Pr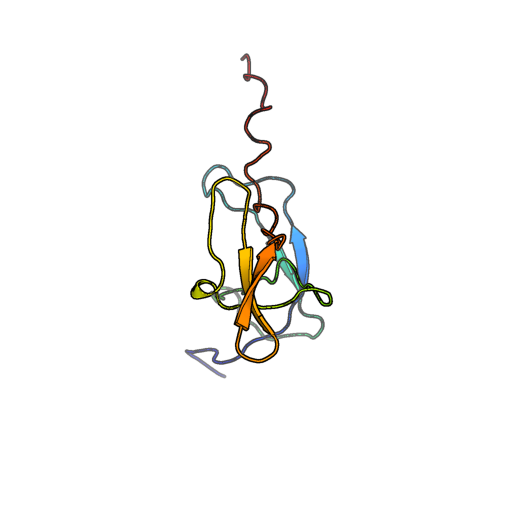otein AF-A0A936BED3-F1 (afdb_monomer_lite)

pLDDT: mean 78.52, std 15.95, range [42.16, 93.38]

Structure (mmCIF, N/CA/C/O backbone):
data_AF-A0A936BED3-F1
#
_entry.id   AF-A0A936BED3-F1
#
loop_
_atom_site.group_PDB
_atom_site.id
_atom_site.type_symbol
_atom_site.label_atom_id
_atom_site.label_alt_id
_atom_site.label_comp_id
_atom_site.label_asym_id
_atom_site.label_entity_id
_atom_site.label_seq_id
_atom_site.pdbx_PDB_ins_code
_atom_site.Cartn_x
_atom_site.Cartn_y
_atom_site.Cartn_z
_atom_site.occupancy
_atom_site.B_iso_or_equiv
_atom_site.auth_seq_id
_atom_site.auth_comp_id
_atom_site.auth_asym_id
_atom_site.auth_atom_id
_atom_site.pdbx_PDB_model_num
ATOM 1 N N . MET A 1 1 ? -16.160 -21.489 16.810 1.00 48.00 1 MET A N 1
ATOM 2 C CA . MET A 1 1 ? -14.971 -21.141 17.617 1.00 48.00 1 MET A CA 1
ATOM 3 C C . MET A 1 1 ? -13.759 -21.297 16.717 1.00 48.00 1 MET A C 1
ATOM 5 O O . MET A 1 1 ? -13.602 -22.383 16.181 1.00 48.00 1 MET A O 1
ATOM 9 N N . LEU A 1 2 ? -12.974 -20.243 16.471 1.00 50.16 2 LEU A N 1
ATOM 10 C CA . LEU A 1 2 ? -11.771 -20.336 15.629 1.00 50.16 2 LEU A CA 1
ATOM 11 C C . LEU A 1 2 ? -10.599 -19.585 16.289 1.00 50.16 2 LEU A C 1
ATOM 13 O O . LEU A 1 2 ? -10.719 -18.376 16.487 1.00 50.16 2 LEU A O 1
ATOM 17 N N . PRO A 1 3 ? -9.502 -20.282 16.650 1.00 47.66 3 PRO A N 1
ATOM 18 C CA . PRO A 1 3 ? -8.259 -19.682 17.125 1.00 47.66 3 PRO A CA 1
ATOM 19 C C . PRO A 1 3 ? -7.132 -19.689 16.062 1.00 47.66 3 PRO A C 1
ATOM 21 O O . PRO A 1 3 ? -7.138 -20.496 15.139 1.00 47.66 3 PRO A O 1
ATOM 24 N N . THR A 1 4 ? -6.169 -18.778 16.259 1.00 50.25 4 THR A N 1
ATOM 25 C CA . THR A 1 4 ? -4.787 -18.676 15.727 1.00 50.25 4 THR A CA 1
ATOM 26 C C . THR A 1 4 ? -4.562 -18.756 14.205 1.00 50.25 4 THR A C 1
ATOM 28 O O . THR A 1 4 ? -4.428 -19.831 13.632 1.00 50.25 4 THR A O 1
ATOM 31 N N . GLY A 1 5 ? -4.381 -17.583 13.577 1.00 49.62 5 GLY A N 1
ATOM 32 C CA . GLY A 1 5 ? -3.917 -17.424 12.190 1.00 49.62 5 GLY A CA 1
ATOM 33 C C . GLY A 1 5 ? -5.037 -17.042 11.223 1.00 49.62 5 GLY A C 1
ATOM 34 O O . GLY A 1 5 ? -5.532 -17.876 10.473 1.00 49.62 5 GLY A O 1
ATOM 35 N N . MET A 1 6 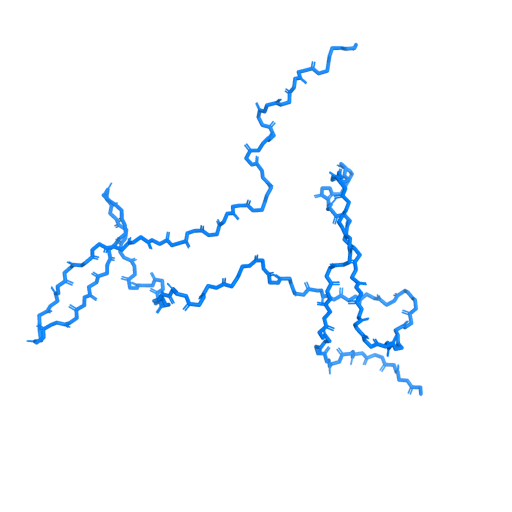? -5.457 -15.775 11.236 1.00 61.78 6 MET A N 1
ATOM 36 C CA . MET A 1 6 ? -6.484 -15.267 10.321 1.00 61.78 6 MET A CA 1
ATOM 37 C C . MET A 1 6 ? -5.896 -15.121 8.907 1.00 61.78 6 MET A C 1
ATOM 39 O O . MET A 1 6 ? -5.388 -14.071 8.530 1.00 61.78 6 MET A O 1
ATOM 43 N N . GLY A 1 7 ? -5.907 -16.209 8.139 1.00 58.84 7 GLY A N 1
ATOM 44 C CA . GLY A 1 7 ? -5.515 -16.227 6.731 1.00 58.84 7 GLY A CA 1
ATOM 45 C C . GLY A 1 7 ? -6.651 -15.722 5.846 1.00 58.84 7 GLY A C 1
ATOM 46 O O . GLY A 1 7 ? -7.393 -16.519 5.283 1.00 58.84 7 GLY A O 1
ATOM 47 N N . GLY A 1 8 ? -6.821 -14.405 5.745 1.00 73.75 8 GLY A N 1
ATOM 48 C CA . GLY A 1 8 ? -7.790 -13.805 4.829 1.00 73.75 8 GLY A CA 1
ATOM 49 C C . GLY A 1 8 ? -7.648 -12.290 4.748 1.00 73.75 8 GLY A C 1
ATOM 50 O O . GLY A 1 8 ? -7.512 -11.622 5.770 1.00 73.75 8 GLY A O 1
ATOM 51 N N . THR A 1 9 ? -7.686 -11.742 3.533 1.00 81.75 9 THR A N 1
ATOM 52 C CA . THR A 1 9 ? -7.753 -10.291 3.318 1.00 81.75 9 THR A CA 1
ATOM 53 C C . THR A 1 9 ? -9.210 -9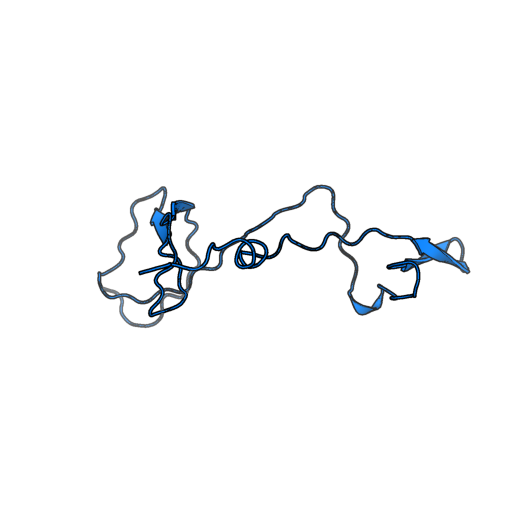.855 3.359 1.00 81.75 9 THR A C 1
ATOM 55 O O . THR A 1 9 ? -10.036 -10.382 2.616 1.00 81.75 9 THR A O 1
ATOM 58 N N . LEU A 1 10 ? -9.521 -8.879 4.208 1.00 87.12 10 LEU A N 1
ATOM 59 C CA . LEU A 1 10 ? -10.844 -8.267 4.289 1.00 87.12 10 LEU A CA 1
ATOM 60 C C . LEU A 1 10 ? -10.794 -6.874 3.660 1.00 87.12 10 LEU A C 1
ATOM 62 O O . LEU A 1 10 ? -9.945 -6.060 4.024 1.00 87.12 10 LEU A O 1
ATOM 66 N N . ALA A 1 11 ? -11.704 -6.603 2.725 1.00 89.38 11 ALA A N 1
ATOM 67 C CA . ALA A 1 11 ? -11.869 -5.267 2.168 1.00 89.38 11 ALA A CA 1
ATOM 68 C C . ALA A 1 11 ? -12.496 -4.342 3.218 1.00 89.38 11 ALA A C 1
ATOM 70 O O . ALA A 1 11 ? -13.457 -4.718 3.891 1.00 89.38 11 ALA A O 1
ATOM 71 N N . ALA A 1 12 ? -11.944 -3.140 3.357 1.00 90.62 12 ALA A N 1
ATOM 72 C CA . ALA A 1 12 ? -12.393 -2.163 4.334 1.00 90.62 12 ALA A CA 1
ATOM 73 C C . ALA A 1 12 ? -12.115 -0.736 3.853 1.00 90.62 12 ALA A C 1
ATOM 75 O O . ALA A 1 12 ? -11.322 -0.514 2.936 1.00 90.62 12 ALA A O 1
ATOM 76 N N . ARG A 1 13 ? -12.745 0.237 4.510 1.00 93.19 13 ARG A N 1
ATOM 77 C CA . ARG A 1 13 ? -12.606 1.668 4.225 1.00 93.19 13 ARG A CA 1
ATOM 78 C C . ARG A 1 13 ? -12.075 2.408 5.446 1.00 93.19 13 ARG A C 1
ATOM 80 O O . ARG A 1 13 ? -12.473 2.126 6.572 1.00 93.19 13 ARG A O 1
ATOM 87 N N . ILE A 1 14 ? -11.260 3.436 5.217 1.00 92.69 14 ILE A N 1
ATOM 88 C CA . ILE A 1 14 ? -10.944 4.432 6.247 1.00 92.69 14 ILE A CA 1
ATOM 89 C C . ILE A 1 14 ? -12.200 5.270 6.504 1.00 92.69 14 ILE A C 1
ATOM 91 O O . ILE A 1 14 ? -12.651 6.011 5.634 1.00 92.69 14 ILE A O 1
ATOM 95 N N . ALA A 1 15 ? -12.780 5.124 7.690 1.00 93.12 15 ALA A N 1
ATOM 96 C CA . ALA A 1 15 ? -13.960 5.871 8.113 1.00 93.12 15 ALA A CA 1
ATOM 97 C C . ALA A 1 15 ? -13.591 7.239 8.694 1.00 93.12 15 ALA A C 1
ATOM 99 O O . ALA A 1 15 ? -14.376 8.179 8.611 1.00 93.12 15 ALA A O 1
ATOM 100 N N . TRP A 1 16 ? -12.409 7.346 9.305 1.00 93.00 16 TRP A N 1
ATOM 101 C CA . TRP A 1 16 ? -11.943 8.581 9.919 1.00 93.00 16 TRP A CA 1
ATOM 102 C C . TRP A 1 16 ? -10.424 8.584 10.088 1.00 93.00 16 TRP A C 1
ATOM 104 O O . TRP A 1 16 ? -9.820 7.541 10.354 1.00 93.00 16 TRP A O 1
ATOM 114 N N . LEU A 1 17 ? -9.833 9.770 9.979 1.00 92.69 17 LEU A N 1
ATOM 115 C CA . LEU A 1 17 ? -8.436 10.047 10.292 1.00 92.69 17 LEU A CA 1
ATOM 116 C C . LEU A 1 17 ? -8.385 11.111 11.381 1.00 92.69 17 LEU A C 1
ATOM 118 O O . LEU A 1 17 ? -9.145 12.081 11.332 1.00 92.69 17 LEU A O 1
ATOM 122 N N . ALA A 1 18 ? -7.480 10.935 12.338 1.00 89.50 18 ALA A N 1
ATOM 123 C CA . ALA A 1 18 ? -7.183 11.979 13.298 1.00 89.50 18 ALA A CA 1
ATOM 124 C C . ALA A 1 18 ? -6.666 13.235 12.588 1.00 89.50 18 ALA A C 1
ATOM 126 O O . ALA A 1 18 ? -5.986 13.127 11.567 1.00 89.50 18 ALA A O 1
ATOM 127 N N . PRO A 1 19 ? -6.995 14.429 13.105 1.00 87.81 19 PRO A N 1
ATOM 128 C CA . PRO A 1 19 ? -6.477 15.675 12.554 1.00 87.81 19 PRO A CA 1
ATOM 129 C C . PRO A 1 19 ? -4.998 15.894 12.901 1.00 87.81 19 PRO A C 1
ATOM 131 O O . PRO A 1 19 ? -4.330 16.665 12.219 1.00 87.81 19 PRO A O 1
ATOM 134 N N . GLU A 1 20 ? -4.492 15.224 13.940 1.00 88.44 20 GLU A N 1
ATOM 135 C CA . GLU A 1 20 ? -3.157 15.437 14.493 1.00 88.44 20 GLU A CA 1
ATOM 136 C C . GLU A 1 20 ? -2.413 14.112 14.697 1.00 88.44 20 GLU A C 1
ATOM 138 O O . GLU A 1 20 ? -3.018 13.070 14.973 1.00 88.44 20 GLU A O 1
ATOM 143 N N . VAL A 1 21 ? -1.091 14.173 14.537 1.00 92.00 21 VAL A N 1
ATOM 144 C CA . VAL A 1 21 ? -0.160 13.069 14.785 1.00 92.00 21 VAL A CA 1
ATOM 145 C C . VAL A 1 21 ? 0.136 12.999 16.278 1.00 92.00 21 VAL A C 1
ATOM 147 O O . VAL A 1 21 ? 0.429 14.014 16.898 1.00 92.00 21 VAL A O 1
ATOM 150 N N . ASP A 1 22 ? 0.112 11.801 16.852 1.00 86.50 22 ASP A N 1
ATOM 151 C CA . ASP A 1 22 ? 0.525 11.610 18.239 1.00 86.50 22 ASP A CA 1
ATOM 152 C C . ASP A 1 22 ? 2.053 11.798 18.348 1.00 86.50 22 ASP A C 1
ATOM 154 O O . ASP A 1 22 ? 2.802 11.005 17.766 1.00 86.50 22 ASP A O 1
ATOM 158 N N . PRO A 1 23 ? 2.552 12.802 19.095 1.00 87.75 23 PRO A N 1
ATOM 159 C CA . PRO A 1 23 ? 3.982 13.102 19.159 1.00 87.75 23 PRO A CA 1
ATOM 160 C C . PRO A 1 23 ? 4.795 12.020 19.882 1.00 87.75 23 PRO A C 1
ATOM 162 O O . PRO A 1 23 ? 6.002 11.923 19.676 1.00 87.75 23 PRO A O 1
ATOM 165 N N . SER A 1 24 ? 4.161 11.190 20.715 1.00 89.25 24 SER A N 1
ATOM 166 C CA . SER A 1 24 ? 4.837 10.115 21.448 1.00 89.25 24 SER A CA 1
ATOM 167 C C . SER A 1 24 ? 5.117 8.886 20.579 1.00 89.25 24 SER A C 1
ATOM 169 O O . SER A 1 24 ? 6.071 8.154 20.837 1.00 89.25 24 SER A O 1
ATOM 171 N N . THR A 1 25 ? 4.314 8.670 19.531 1.00 88.56 25 THR A N 1
ATOM 172 C CA . THR A 1 25 ? 4.460 7.528 18.610 1.00 88.56 25 THR A CA 1
ATOM 173 C C . THR A 1 25 ? 4.873 7.932 17.195 1.00 88.56 25 THR A C 1
ATOM 175 O O . THR A 1 25 ? 5.310 7.080 16.422 1.00 88.56 25 THR A O 1
ATOM 178 N N . GLY A 1 26 ? 4.706 9.207 16.830 1.00 86.88 26 GLY A N 1
ATOM 179 C CA . GLY A 1 26 ? 4.792 9.686 15.450 1.00 86.88 26 GLY A CA 1
ATOM 180 C C . GLY A 1 26 ? 3.683 9.137 14.541 1.00 86.88 26 GLY A C 1
ATOM 181 O O . GLY A 1 26 ? 3.766 9.271 13.321 1.00 86.88 26 GLY A O 1
ATOM 182 N N . GLY A 1 27 ? 2.666 8.479 15.109 1.00 88.25 27 GLY A N 1
ATOM 183 C CA . GLY A 1 27 ? 1.592 7.814 14.380 1.00 88.25 27 GLY A CA 1
ATOM 184 C C . GLY A 1 27 ? 0.351 8.687 14.200 1.00 88.25 27 GLY A C 1
ATOM 185 O O . GLY A 1 27 ? 0.008 9.500 15.055 1.00 88.25 27 GLY A O 1
ATOM 186 N N . LEU A 1 28 ? -0.367 8.472 13.094 1.00 90.75 28 LEU A N 1
ATOM 187 C CA . LEU A 1 28 ? -1.694 9.046 12.862 1.00 90.75 28 LEU A CA 1
ATOM 188 C C . LEU A 1 28 ? -2.768 8.000 13.164 1.00 90.75 28 LEU A C 1
ATOM 190 O O . LEU A 1 28 ? -2.772 6.918 12.571 1.00 90.75 28 LEU A O 1
ATOM 194 N N . LEU A 1 29 ? -3.708 8.321 14.054 1.00 91.50 29 LEU A N 1
ATOM 195 C CA . LEU A 1 29 ? -4.803 7.408 14.367 1.00 91.50 29 LEU A CA 1
ATOM 196 C C . LEU A 1 29 ? -5.805 7.357 13.203 1.00 91.50 29 LEU A C 1
ATOM 198 O O . LEU A 1 29 ? -6.399 8.368 12.832 1.00 91.50 29 LEU A O 1
ATOM 202 N N . ALA A 1 30 ? -6.038 6.161 12.667 1.00 91.75 30 ALA A N 1
ATOM 203 C CA . ALA A 1 30 ? -7.038 5.903 11.638 1.00 91.75 30 ALA A CA 1
ATOM 204 C C . ALA A 1 30 ? -8.087 4.913 12.152 1.00 91.75 30 ALA A C 1
ATOM 206 O O . ALA A 1 30 ? -7.754 3.899 12.766 1.00 91.75 30 ALA A O 1
ATOM 207 N N . ARG A 1 31 ? -9.365 5.183 11.875 1.00 92.81 31 ARG A N 1
ATOM 208 C CA . ARG A 1 31 ? -10.461 4.236 12.112 1.00 92.81 31 ARG A CA 1
ATOM 209 C C . ARG A 1 31 ? -10.877 3.608 10.793 1.00 92.81 31 ARG A C 1
ATOM 211 O O . ARG A 1 31 ? -11.153 4.316 9.825 1.00 92.81 31 ARG A O 1
ATOM 218 N N . ILE A 1 32 ? -10.955 2.284 10.781 1.00 91.75 32 ILE A N 1
ATOM 219 C CA . ILE A 1 32 ? -11.356 1.483 9.626 1.00 91.75 32 ILE A CA 1
ATOM 220 C C . ILE A 1 32 ? -12.754 0.920 9.893 1.00 91.75 32 ILE A C 1
ATOM 222 O O . ILE A 1 32 ? -13.042 0.479 11.004 1.00 91.75 32 ILE A O 1
ATOM 226 N N . ALA A 1 33 ? -13.615 0.946 8.882 1.00 92.00 33 ALA A N 1
ATOM 227 C CA . ALA A 1 33 ? -14.936 0.338 8.910 1.00 92.00 33 ALA A CA 1
ATOM 228 C C . ALA A 1 33 ? -15.071 -0.694 7.787 1.00 92.00 33 ALA A C 1
ATOM 230 O O . ALA A 1 33 ? -14.475 -0.557 6.716 1.00 92.00 33 ALA A O 1
ATOM 231 N N . PHE A 1 34 ? -15.881 -1.713 8.049 1.00 91.31 34 PHE A N 1
ATOM 232 C CA . PHE A 1 34 ? -16.280 -2.716 7.071 1.00 91.31 34 PHE A CA 1
ATOM 233 C C . PHE A 1 34 ? -17.704 -2.408 6.613 1.00 91.31 34 PHE A C 1
ATOM 235 O O . PHE A 1 34 ? -18.556 -2.081 7.439 1.00 91.31 34 PHE A O 1
ATOM 242 N N . ASP A 1 35 ? -17.972 -2.536 5.315 1.00 88.75 35 ASP A N 1
ATOM 243 C CA . ASP A 1 35 ? -19.320 -2.317 4.771 1.00 88.75 35 ASP A CA 1
ATOM 244 C C . ASP A 1 35 ? -20.306 -3.411 5.213 1.00 88.75 35 ASP A C 1
ATOM 246 O O . ASP A 1 35 ? -21.517 -3.198 5.246 1.00 88.75 35 ASP A O 1
ATOM 250 N N . THR A 1 36 ? -19.788 -4.586 5.578 1.00 86.94 36 THR A N 1
ATOM 251 C CA . THR A 1 36 ? -20.569 -5.697 6.131 1.00 86.94 36 THR A CA 1
ATOM 252 C C . THR A 1 36 ? -20.110 -6.016 7.556 1.00 86.94 36 THR A C 1
ATOM 254 O O . THR A 1 36 ? -18.929 -5.844 7.865 1.00 86.94 36 THR A O 1
ATOM 257 N N . PRO A 1 37 ? -21.006 -6.474 8.451 1.00 84.81 37 PRO A N 1
ATOM 258 C CA . PRO A 1 37 ? -20.621 -6.853 9.806 1.00 84.81 37 PRO A CA 1
ATOM 259 C C . PRO A 1 37 ? -19.598 -7.994 9.801 1.00 84.81 37 PRO A C 1
ATOM 261 O O . PRO A 1 37 ? -19.864 -9.073 9.273 1.00 84.81 37 PRO A O 1
ATOM 264 N N . VAL A 1 38 ? -18.447 -7.772 10.436 1.00 84.94 38 VAL A N 1
ATOM 265 C CA . VAL A 1 38 ? -17.397 -8.785 10.604 1.00 84.94 38 VAL A CA 1
ATOM 266 C C . VAL A 1 38 ? -17.239 -9.107 12.086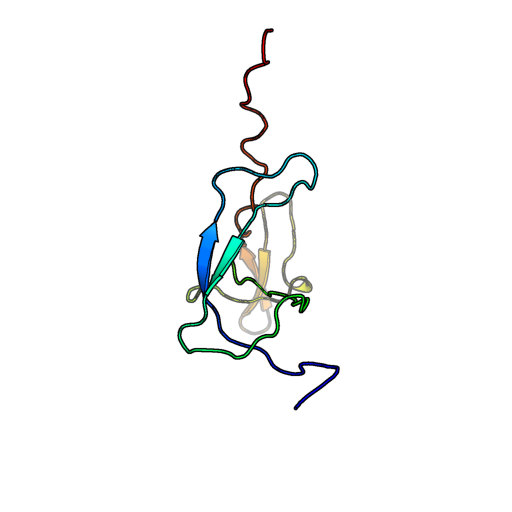 1.00 84.94 38 VAL A C 1
ATOM 268 O O . VAL A 1 38 ? -17.132 -8.213 12.924 1.00 84.94 38 VAL A O 1
ATOM 271 N N . ALA A 1 39 ? -17.202 -10.395 12.420 1.00 84.12 39 ALA A N 1
ATOM 272 C CA . ALA A 1 39 ? -16.960 -10.860 13.780 1.00 84.12 39 ALA A CA 1
ATOM 273 C C . ALA A 1 39 ? -15.452 -10.873 14.086 1.00 84.12 39 ALA A C 1
ATOM 275 O O . ALA A 1 39 ? -14.778 -11.883 13.885 1.00 84.12 39 ALA A O 1
ATOM 276 N N . LEU A 1 40 ? -14.925 -9.746 14.574 1.00 83.44 40 LEU A N 1
ATOM 277 C CA . LEU A 1 40 ? -13.545 -9.629 15.053 1.00 83.44 40 LEU A CA 1
ATOM 278 C C . LEU A 1 40 ? -13.528 -9.486 16.582 1.00 83.44 40 LEU A C 1
ATOM 280 O O . LEU A 1 40 ? -14.148 -8.558 17.106 1.00 83.44 40 LEU A O 1
ATOM 284 N N . PRO A 1 41 ? -12.836 -10.376 17.318 1.00 84.81 41 PRO A N 1
ATOM 285 C CA . PRO A 1 41 ? -12.678 -10.227 18.758 1.00 84.81 41 PRO A CA 1
ATOM 286 C C . PRO A 1 41 ? -11.914 -8.940 19.110 1.00 84.81 41 PRO A C 1
ATOM 288 O O . PRO A 1 41 ? -10.924 -8.620 18.444 1.00 84.81 41 PRO A O 1
ATOM 291 N N . PRO A 1 42 ? -12.311 -8.216 20.172 1.00 87.19 42 PRO A N 1
ATOM 292 C CA . PRO A 1 42 ? -11.509 -7.111 20.680 1.00 87.19 42 PRO A CA 1
ATOM 293 C C . PRO A 1 42 ? -10.147 -7.624 21.167 1.00 87.19 42 PRO A C 1
ATOM 295 O O . PRO A 1 42 ? -10.037 -8.732 21.689 1.00 87.19 42 PRO A O 1
ATOM 298 N N . GLY A 1 43 ? -9.103 -6.814 20.986 1.00 88.12 43 GLY A N 1
ATOM 299 C CA . GLY A 1 43 ? -7.722 -7.189 21.315 1.00 88.12 43 GLY A CA 1
ATOM 300 C C . GLY A 1 43 ? -6.997 -7.984 20.222 1.00 88.12 43 GLY A C 1
ATOM 301 O O . GLY A 1 43 ? -5.832 -8.329 20.403 1.00 88.12 43 GLY A O 1
ATOM 302 N N . LEU A 1 44 ? -7.646 -8.253 19.082 1.00 86.44 44 LEU A N 1
ATOM 303 C CA . LEU A 1 44 ? -6.985 -8.826 17.912 1.00 86.44 44 LEU A CA 1
ATOM 304 C C . LEU A 1 44 ? -6.096 -7.780 17.219 1.00 86.44 44 LEU A C 1
ATOM 306 O O . LEU A 1 44 ? -6.576 -6.725 16.804 1.00 86.44 44 LEU A O 1
ATOM 310 N N . SER A 1 45 ? -4.820 -8.111 17.024 1.00 86.62 45 SER A N 1
ATOM 311 C CA . SER A 1 45 ? -3.912 -7.334 16.175 1.00 86.62 45 SER A CA 1
ATOM 312 C C . SER A 1 45 ? -4.115 -7.688 14.704 1.00 86.62 45 SER A C 1
ATOM 314 O O . SER A 1 45 ? -4.156 -8.864 14.341 1.00 86.62 45 SER A O 1
ATOM 316 N N . VAL A 1 46 ? -4.198 -6.671 13.849 1.00 85.69 46 VAL A N 1
ATOM 317 C CA . VAL A 1 46 ? -4.357 -6.820 12.397 1.00 85.69 46 VAL A CA 1
ATOM 318 C C . VAL A 1 46 ? -3.302 -6.001 11.659 1.00 85.69 46 VAL A C 1
ATOM 320 O O . VAL A 1 46 ? -2.829 -4.984 12.163 1.00 85.69 46 VAL A O 1
ATOM 323 N N . THR A 1 47 ? -2.953 -6.420 10.444 1.00 88.62 47 THR A N 1
ATOM 324 C CA . THR A 1 47 ? -2.132 -5.626 9.523 1.00 88.62 47 THR A CA 1
ATOM 325 C C . THR A 1 47 ? -3.030 -5.057 8.434 1.00 88.62 47 THR A C 1
ATOM 327 O O . THR A 1 47 ? -3.687 -5.810 7.718 1.00 88.62 47 THR A O 1
ATOM 330 N N . ALA A 1 48 ? -3.057 -3.731 8.302 1.00 89.31 48 ALA A N 1
ATOM 331 C CA . ALA A 1 48 ? -3.803 -3.049 7.253 1.00 89.31 48 ALA A CA 1
ATOM 332 C C . ALA A 1 48 ? -2.867 -2.664 6.102 1.00 89.31 48 ALA A C 1
ATOM 334 O O . ALA A 1 48 ? -1.887 -1.951 6.306 1.00 89.31 48 ALA A O 1
ATOM 335 N N . ASN A 1 49 ? -3.193 -3.106 4.888 1.00 89.88 49 ASN A N 1
ATOM 336 C CA . ASN A 1 49 ? -2.543 -2.631 3.669 1.00 89.88 49 ASN A CA 1
ATOM 337 C C . ASN A 1 49 ? -3.371 -1.474 3.106 1.00 89.88 49 ASN A C 1
ATOM 339 O O . ASN A 1 49 ? -4.516 -1.675 2.706 1.00 89.88 49 ASN A O 1
ATOM 343 N N . ILE A 1 50 ? -2.807 -0.267 3.107 1.00 87.62 50 ILE A N 1
ATOM 344 C CA . ILE A 1 50 ? -3.505 0.949 2.677 1.00 87.62 50 ILE A CA 1
ATOM 345 C C . ILE A 1 50 ? -3.049 1.304 1.263 1.00 87.62 50 ILE A C 1
ATOM 347 O O . ILE A 1 50 ? -1.872 1.578 1.032 1.00 87.62 50 ILE A O 1
ATOM 351 N N . VAL A 1 51 ? -3.992 1.324 0.323 1.00 87.00 51 VAL A N 1
ATOM 352 C CA . VAL A 1 51 ? -3.757 1.816 -1.038 1.00 87.00 51 VAL A CA 1
ATOM 353 C C . VAL A 1 51 ? -3.941 3.333 -1.033 1.00 87.00 51 VAL A C 1
ATOM 355 O O . VAL A 1 51 ? -5.026 3.829 -0.742 1.00 87.00 51 VAL A O 1
ATOM 358 N N . VAL A 1 52 ? -2.863 4.073 -1.295 1.00 83.94 52 VAL A N 1
ATOM 359 C CA . VAL A 1 52 ? -2.843 5.548 -1.205 1.00 83.94 52 VAL A CA 1
ATOM 360 C C . VAL A 1 52 ? -3.198 6.206 -2.536 1.00 83.94 52 VAL A C 1
ATOM 362 O O . VAL A 1 52 ? -3.753 7.301 -2.566 1.00 83.94 52 VAL A O 1
ATOM 365 N N . GLU A 1 53 ? -2.875 5.548 -3.645 1.00 81.62 53 GLU A N 1
ATOM 366 C CA . GLU A 1 53 ? -3.116 6.074 -4.979 1.00 81.62 53 GLU A CA 1
ATOM 367 C C . GLU A 1 53 ? -3.304 4.933 -5.978 1.00 81.62 53 GLU A C 1
ATOM 369 O O . GLU A 1 53 ? -2.526 3.980 -6.003 1.00 81.62 53 GLU A O 1
ATOM 374 N N . GLU A 1 54 ? -4.307 5.077 -6.838 1.00 80.38 54 GLU A N 1
ATOM 375 C CA . GLU A 1 54 ? -4.508 4.248 -8.022 1.00 80.38 54 GLU A CA 1
ATOM 376 C C . GLU A 1 54 ? -4.460 5.150 -9.257 1.00 80.38 54 GLU A C 1
ATOM 378 O O . GLU A 1 54 ? -4.900 6.299 -9.231 1.00 80.38 54 GLU A O 1
ATOM 383 N N . SER A 1 55 ? -3.847 4.675 -10.340 1.00 81.62 55 SER A N 1
ATOM 384 C CA . SER A 1 55 ? -3.678 5.452 -11.573 1.00 81.62 55 SER A CA 1
ATOM 385 C C . SER A 1 55 ? -4.025 4.592 -12.774 1.00 81.62 55 SER A C 1
ATOM 387 O O . SER A 1 55 ? -3.208 3.779 -13.195 1.00 81.62 55 SER A O 1
ATOM 389 N N . ALA A 1 56 ? -5.228 4.780 -13.318 1.00 80.62 56 ALA A N 1
ATOM 390 C CA . ALA A 1 56 ? -5.678 4.057 -14.507 1.00 80.62 56 ALA A CA 1
ATOM 391 C C . ALA A 1 56 ? -4.900 4.478 -15.768 1.00 80.62 56 ALA A C 1
ATOM 393 O O . ALA A 1 56 ? -4.573 3.640 -16.602 1.00 80.62 56 ALA A O 1
ATOM 394 N N . ASP A 1 57 ? -4.519 5.755 -15.861 1.00 84.88 57 ASP A N 1
ATOM 395 C CA . ASP A 1 57 ? -3.850 6.337 -17.032 1.00 84.88 57 ASP A CA 1
ATOM 396 C C . ASP A 1 57 ? -2.318 6.406 -16.884 1.00 84.88 57 ASP A C 1
ATOM 398 O O . ASP A 1 57 ? -1.671 7.363 -17.317 1.00 84.88 57 ASP A O 1
ATOM 402 N N . ALA A 1 58 ? -1.711 5.412 -16.228 1.00 84.81 58 ALA A N 1
ATOM 403 C CA . ALA A 1 58 ? -0.263 5.328 -16.043 1.00 84.81 58 ALA A CA 1
ATOM 404 C C . ALA A 1 58 ? 0.322 4.053 -16.665 1.00 84.81 58 ALA A C 1
ATOM 406 O O . ALA A 1 58 ? -0.210 2.956 -16.514 1.00 84.81 58 ALA A O 1
ATOM 407 N N . LEU A 1 59 ? 1.474 4.188 -17.325 1.00 85.75 59 LEU A N 1
ATOM 408 C CA . LEU A 1 59 ? 2.226 3.051 -17.855 1.00 85.75 59 LEU A CA 1
ATOM 409 C C . LEU A 1 59 ? 3.174 2.498 -16.789 1.00 85.75 59 LEU A C 1
ATOM 411 O O . LEU A 1 59 ? 4.010 3.226 -16.249 1.00 85.75 59 LEU A O 1
ATOM 415 N N . THR A 1 60 ? 3.083 1.195 -16.523 1.00 86.94 60 THR A N 1
ATOM 416 C CA . THR A 1 60 ? 4.037 0.502 -15.649 1.00 86.94 60 THR A CA 1
ATOM 417 C C . THR A 1 60 ? 5.247 0.057 -16.458 1.00 86.94 60 THR A C 1
ATOM 419 O O . THR A 1 60 ? 5.118 -0.665 -17.443 1.00 86.94 60 THR A O 1
ATOM 422 N N . VAL A 1 61 ? 6.435 0.470 -16.020 1.00 86.88 61 VAL A N 1
ATOM 423 C CA . VAL A 1 61 ? 7.715 0.047 -16.598 1.00 86.88 61 VAL A CA 1
ATOM 424 C C . VAL A 1 61 ? 8.631 -0.492 -15.496 1.00 86.88 61 VAL A C 1
ATOM 426 O O . VAL A 1 61 ? 8.611 0.035 -14.379 1.00 86.88 61 VAL A O 1
ATOM 429 N N . PRO A 1 62 ? 9.456 -1.520 -15.769 1.00 87.50 62 PRO A N 1
ATOM 430 C CA . PRO A 1 62 ? 10.443 -1.998 -14.807 1.00 87.50 62 PRO A CA 1
ATOM 431 C C . PRO A 1 62 ? 11.409 -0.885 -14.387 1.00 87.50 62 PRO A C 1
ATOM 433 O O . PRO A 1 62 ? 11.868 -0.100 -15.218 1.00 87.50 62 PRO A O 1
ATOM 436 N N . ARG A 1 63 ? 11.792 -0.848 -13.102 1.00 85.06 63 ARG A N 1
ATOM 437 C CA . ARG A 1 63 ? 12.721 0.175 -12.584 1.00 85.06 63 ARG A CA 1
ATOM 438 C C . ARG A 1 63 ? 14.082 0.149 -13.288 1.00 85.06 63 ARG A C 1
ATOM 440 O O . ARG A 1 63 ? 14.689 1.199 -13.441 1.00 85.06 63 ARG A O 1
ATOM 447 N N . SER A 1 64 ? 14.534 -1.021 -13.742 1.00 86.56 64 SER A N 1
ATOM 448 C CA . SER A 1 64 ? 15.779 -1.191 -14.504 1.00 86.56 64 SER A CA 1
ATOM 449 C C . SER A 1 64 ? 15.734 -0.577 -15.908 1.00 86.56 64 SER A C 1
ATOM 451 O O . SER A 1 64 ? 16.784 -0.254 -16.452 1.00 86.56 64 SER A O 1
ATOM 453 N N . ALA A 1 65 ? 14.544 -0.390 -16.489 1.00 87.75 65 ALA A N 1
ATOM 454 C CA . ALA A 1 65 ? 14.375 0.254 -17.792 1.00 87.75 65 ALA A CA 1
ATOM 455 C C . ALA A 1 65 ? 14.408 1.790 -17.700 1.00 87.75 65 ALA A C 1
ATOM 457 O O . ALA A 1 65 ? 14.601 2.471 -18.708 1.00 87.75 65 ALA A O 1
ATOM 458 N N . LEU A 1 66 ? 14.219 2.341 -16.495 1.00 86.88 66 LEU A N 1
ATOM 459 C CA . LEU A 1 66 ? 14.327 3.771 -16.232 1.00 86.88 66 LEU A CA 1
ATOM 460 C C . LEU A 1 66 ? 15.793 4.152 -16.056 1.00 86.88 66 LEU A C 1
ATOM 462 O O . LEU A 1 66 ? 16.430 3.820 -15.058 1.00 86.88 66 LEU A O 1
ATOM 466 N N . ILE A 1 67 ? 16.303 4.930 -16.998 1.00 87.44 67 ILE A N 1
ATOM 467 C CA . ILE A 1 67 ? 17.664 5.448 -16.952 1.00 87.44 67 ILE A CA 1
ATOM 468 C C . ILE A 1 67 ? 17.600 6.892 -16.470 1.00 87.44 67 ILE A C 1
ATOM 470 O O . ILE A 1 67 ? 16.951 7.743 -17.090 1.00 87.44 67 ILE A O 1
ATOM 474 N N . GLY A 1 68 ? 18.249 7.154 -15.337 1.00 78.19 68 GLY A N 1
ATOM 475 C CA . GLY A 1 68 ? 18.416 8.497 -14.792 1.00 78.19 68 GLY A CA 1
ATOM 476 C C . GLY A 1 68 ? 19.546 9.245 -15.498 1.00 78.19 68 GLY A C 1
ATOM 477 O O . GLY A 1 68 ? 20.602 8.677 -15.761 1.00 78.19 68 GLY A O 1
ATOM 478 N N . GLY A 1 69 ? 19.328 10.526 -15.791 1.00 65.25 69 GLY A N 1
ATOM 479 C CA . GLY A 1 69 ? 20.360 11.441 -16.274 1.00 65.25 69 GLY A CA 1
ATOM 480 C C . GLY A 1 69 ? 20.123 12.867 -15.774 1.00 65.25 69 GLY A C 1
ATOM 481 O O . GLY A 1 69 ? 19.109 13.147 -15.139 1.00 65.25 69 GLY A O 1
ATOM 482 N N . ALA A 1 70 ? 21.047 13.778 -16.091 1.00 58.28 70 ALA A N 1
ATOM 483 C CA . ALA A 1 70 ? 21.013 15.175 -15.636 1.00 58.28 70 ALA A CA 1
ATOM 484 C C . ALA A 1 70 ? 19.721 15.936 -16.009 1.00 58.28 70 ALA A C 1
ATOM 486 O O . ALA A 1 70 ? 19.358 16.898 -15.343 1.00 58.28 70 ALA A O 1
ATOM 487 N N . THR A 1 71 ? 19.016 15.499 -17.055 1.00 61.69 71 THR A N 1
ATOM 488 C CA . THR A 1 71 ? 17.809 16.141 -17.599 1.00 61.69 71 THR A CA 1
ATOM 489 C C . THR A 1 71 ? 16.502 15.415 -17.262 1.00 61.69 71 THR A C 1
ATOM 491 O O . THR A 1 71 ? 15.451 15.785 -17.778 1.00 61.69 71 THR A O 1
ATOM 494 N N . GLY A 1 72 ? 16.536 14.383 -16.409 1.00 75.44 72 GLY A N 1
ATOM 495 C CA . GLY A 1 72 ? 15.348 13.631 -15.995 1.00 75.44 72 GLY A CA 1
ATOM 496 C C . GLY A 1 72 ? 15.451 12.127 -16.250 1.00 75.44 72 GLY A C 1
ATOM 497 O O . GLY A 1 72 ? 16.542 11.556 -16.294 1.00 75.44 72 GLY A O 1
ATOM 498 N N . ARG A 1 73 ? 14.295 11.462 -16.372 1.00 82.94 73 ARG A N 1
ATOM 499 C CA . ARG A 1 73 ? 14.203 10.007 -16.566 1.00 82.94 73 ARG A CA 1
ATOM 500 C C . ARG A 1 73 ? 13.860 9.683 -18.016 1.00 82.94 73 ARG A C 1
ATOM 502 O O . ARG A 1 73 ? 13.008 10.319 -18.630 1.00 82.94 73 ARG A O 1
ATOM 509 N N . THR A 1 74 ? 14.545 8.690 -18.567 1.00 89.31 74 THR A N 1
ATOM 510 C CA . THR A 1 74 ? 14.365 8.250 -19.956 1.00 89.31 74 THR A CA 1
ATOM 511 C C . THR A 1 74 ? 14.273 6.734 -20.033 1.00 89.31 74 THR A C 1
ATOM 513 O O . THR A 1 74 ? 14.876 6.046 -19.214 1.00 89.31 74 THR A O 1
ATOM 516 N N . VAL A 1 75 ? 13.560 6.227 -21.035 1.00 90.94 75 VAL A N 1
ATOM 517 C CA . VAL A 1 75 ? 13.513 4.803 -21.401 1.00 90.94 75 VAL A CA 1
ATOM 518 C C . VAL A 1 75 ? 14.014 4.629 -22.832 1.00 90.94 75 VAL A C 1
ATOM 520 O O . VAL A 1 75 ? 13.966 5.573 -23.626 1.00 90.94 75 VAL A O 1
ATOM 523 N N . PHE A 1 76 ? 14.484 3.432 -23.171 1.00 90.25 76 PHE A N 1
ATOM 524 C CA . PHE A 1 76 ? 14.706 3.038 -24.561 1.00 90.25 76 PHE A CA 1
ATOM 525 C C . PHE A 1 76 ? 13.544 2.170 -25.027 1.00 90.25 76 PHE A C 1
ATOM 527 O O . PHE A 1 76 ? 13.145 1.242 -24.327 1.00 90.25 76 PHE A O 1
ATOM 534 N N . ILE A 1 77 ? 13.006 2.489 -26.199 1.00 91.50 77 ILE A N 1
ATOM 535 C CA . ILE A 1 77 ? 11.988 1.688 -26.878 1.00 91.50 77 ILE A CA 1
ATOM 536 C C . ILE A 1 77 ? 12.579 1.125 -28.165 1.00 91.50 77 ILE A C 1
ATOM 538 O O . ILE A 1 77 ? 13.356 1.810 -28.832 1.00 91.50 77 ILE A O 1
ATOM 542 N N . ASP A 1 78 ? 12.222 -0.110 -28.503 1.00 93.38 78 ASP A N 1
ATOM 543 C CA . ASP A 1 78 ? 12.552 -0.667 -29.811 1.00 93.38 78 ASP A CA 1
ATOM 544 C C . ASP A 1 78 ? 11.620 -0.070 -30.868 1.00 93.38 78 ASP A C 1
ATOM 546 O O . ASP A 1 78 ? 10.396 -0.079 -30.712 1.00 93.38 78 ASP A O 1
ATOM 550 N N . ILE A 1 79 ? 12.205 0.476 -31.930 1.00 91.50 79 ILE A N 1
ATOM 551 C CA . ILE A 1 79 ? 11.479 0.882 -33.130 1.00 91.50 79 ILE A CA 1
ATOM 552 C C . ILE A 1 79 ? 12.196 0.257 -34.320 1.00 91.50 79 ILE A C 1
ATOM 554 O O . ILE A 1 79 ? 13.191 0.791 -34.810 1.00 91.50 79 ILE A O 1
ATOM 558 N N . GLY A 1 80 ? 11.689 -0.888 -34.775 1.00 88.06 80 GLY A N 1
ATOM 559 C CA . GLY A 1 80 ? 12.210 -1.568 -35.959 1.00 88.06 80 GLY A CA 1
ATOM 560 C C . GLY A 1 80 ? 13.651 -2.051 -35.788 1.00 88.06 80 GLY A C 1
ATOM 561 O O . GLY A 1 80 ? 14.438 -1.930 -36.724 1.00 88.06 80 GLY A O 1
ATOM 562 N N . GLY A 1 81 ? 14.009 -2.550 -34.599 1.00 90.88 81 GLY A N 1
ATOM 563 C CA . GLY A 1 81 ? 15.356 -3.042 -34.296 1.00 90.88 81 GLY A CA 1
ATOM 564 C C . GLY A 1 81 ? 16.353 -1.967 -33.851 1.00 90.88 81 GLY A C 1
ATOM 565 O O . GLY A 1 81 ? 17.525 -2.278 -33.634 1.00 90.88 81 GLY A O 1
ATOM 566 N N . PHE A 1 82 ? 15.918 -0.711 -33.708 1.00 89.75 82 PHE A N 1
ATOM 567 C CA . PHE A 1 82 ? 16.740 0.381 -33.188 1.00 89.75 82 PHE A CA 1
ATOM 568 C C . PHE A 1 82 ? 16.237 0.852 -31.826 1.00 89.75 82 PHE A C 1
ATOM 570 O O . PHE A 1 82 ? 15.051 1.132 -31.640 1.00 89.75 82 PHE A O 1
ATOM 577 N N . ALA A 1 83 ? 17.165 1.020 -30.883 1.00 90.38 83 ALA A N 1
ATOM 578 C CA . ALA A 1 83 ? 16.869 1.578 -29.571 1.00 90.38 83 ALA A CA 1
ATOM 579 C C . ALA A 1 83 ? 16.696 3.104 -29.658 1.00 90.38 83 ALA A C 1
ATOM 581 O O . ALA A 1 83 ? 17.667 3.854 -29.779 1.00 90.38 83 ALA A O 1
ATOM 582 N N . ALA A 1 84 ? 15.457 3.579 -29.553 1.00 90.75 84 ALA A N 1
ATOM 583 C CA . ALA A 1 84 ? 15.136 5.000 -29.515 1.00 90.75 84 ALA A CA 1
ATOM 584 C C . ALA A 1 84 ? 14.975 5.486 -28.069 1.00 90.75 84 ALA A C 1
ATOM 586 O O . ALA A 1 84 ? 14.177 4.950 -27.299 1.00 90.75 84 ALA A O 1
ATOM 587 N N 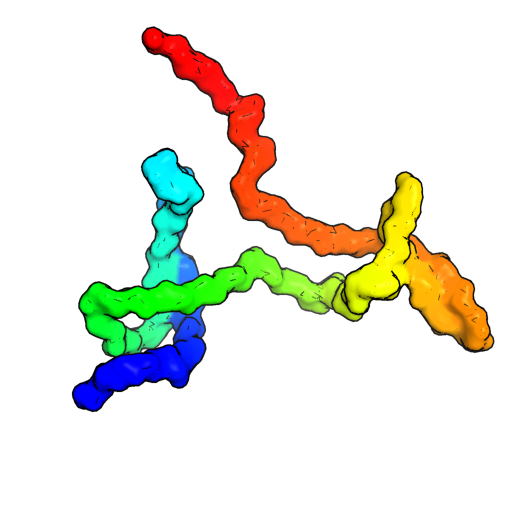. ARG A 1 85 ? 15.705 6.542 -27.696 1.00 90.12 85 ARG A N 1
ATOM 588 C CA . ARG A 1 85 ? 15.585 7.163 -26.370 1.00 90.12 85 ARG A CA 1
ATOM 589 C C . ARG A 1 85 ? 14.327 8.028 -26.297 1.00 90.12 85 ARG A C 1
ATOM 591 O O . ARG A 1 85 ? 14.132 8.916 -27.124 1.00 90.12 85 ARG A O 1
ATOM 598 N N . ARG A 1 86 ? 13.502 7.823 -25.270 1.00 90.00 86 ARG A N 1
ATOM 599 C CA . ARG A 1 86 ? 12.307 8.630 -24.991 1.00 90.00 86 ARG A CA 1
ATOM 600 C C . ARG A 1 86 ? 12.337 9.175 -23.570 1.00 90.00 86 ARG A C 1
ATOM 602 O O . ARG A 1 86 ? 12.608 8.445 -22.619 1.00 90.00 86 ARG A O 1
ATOM 609 N N . ALA A 1 87 ? 12.069 10.471 -23.440 1.00 88.75 87 ALA A N 1
ATOM 610 C CA . ALA A 1 87 ? 11.864 11.111 -22.147 1.00 88.75 87 ALA A CA 1
ATOM 611 C C . ALA A 1 87 ? 10.522 10.679 -21.559 1.00 88.75 87 ALA A C 1
ATOM 613 O O . ALA A 1 87 ? 9.529 10.590 -22.280 1.00 88.75 87 ALA A O 1
ATOM 614 N N . VAL A 1 88 ? 10.514 10.401 -20.256 1.00 87.56 88 VAL A N 1
ATOM 615 C CA . VAL A 1 88 ? 9.313 10.014 -19.519 1.00 87.56 88 VAL A CA 1
ATOM 616 C C . VAL A 1 88 ? 9.229 10.791 -18.218 1.00 87.56 88 VAL A C 1
ATOM 618 O O . VAL A 1 88 ? 10.221 10.987 -17.512 1.00 87.56 88 VAL A O 1
ATOM 621 N N . THR A 1 89 ? 8.015 11.194 -17.870 1.00 86.56 89 THR A N 1
ATOM 622 C CA . THR A 1 89 ? 7.730 11.751 -16.553 1.00 86.56 89 THR A CA 1
ATOM 623 C C . THR A 1 89 ? 7.331 10.606 -15.644 1.00 86.56 89 THR A C 1
ATOM 625 O O . THR A 1 89 ? 6.299 9.971 -15.842 1.00 86.56 89 THR A O 1
ATOM 628 N N . VAL A 1 90 ? 8.162 10.320 -14.645 1.00 81.94 90 VAL A N 1
ATOM 629 C CA . VAL A 1 90 ? 7.803 9.334 -13.626 1.00 81.94 90 VAL A CA 1
ATOM 630 C C . VAL A 1 90 ? 6.896 10.001 -12.616 1.00 81.94 90 VAL A C 1
ATOM 632 O O . VAL A 1 90 ? 7.283 10.984 -11.985 1.00 81.94 90 VAL A O 1
ATOM 635 N N . LYS A 1 91 ? 5.711 9.425 -12.439 1.00 77.88 91 LYS A N 1
ATOM 636 C CA . LYS A 1 91 ? 4.820 9.779 -11.348 1.00 77.88 91 LYS A CA 1
ATOM 637 C C . LYS A 1 91 ? 5.464 9.334 -10.034 1.00 77.88 91 LYS A C 1
ATOM 639 O O . LYS A 1 91 ? 5.493 8.149 -9.715 1.00 77.88 91 LYS A O 1
ATOM 644 N N . SER A 1 92 ? 6.056 10.268 -9.298 1.00 64.88 92 SER A N 1
ATOM 645 C CA . SER A 1 92 ? 6.392 10.045 -7.894 1.00 64.88 92 SER A CA 1
ATOM 646 C C . SER A 1 92 ? 5.122 10.250 -7.082 1.00 64.88 92 SER A C 1
ATOM 648 O O . SER A 1 92 ? 4.521 11.322 -7.183 1.00 64.88 92 SER A O 1
ATOM 650 N N . GLY A 1 93 ? 4.719 9.252 -6.293 1.00 58.19 93 GLY A N 1
ATOM 651 C CA . GLY A 1 93 ? 3.643 9.438 -5.321 1.00 58.19 93 GLY A CA 1
ATOM 652 C C . GLY A 1 93 ? 3.941 10.661 -4.453 1.00 58.19 93 GLY A C 1
ATOM 653 O O . GLY A 1 93 ? 5.107 10.931 -4.139 1.00 58.19 93 GLY A O 1
ATOM 654 N N . ARG A 1 94 ? 2.912 11.443 -4.103 1.00 57.25 94 ARG A N 1
ATOM 655 C CA . ARG A 1 94 ? 3.104 12.533 -3.139 1.00 57.25 94 ARG A CA 1
ATOM 656 C C . ARG A 1 94 ? 3.667 11.925 -1.850 1.00 57.25 94 ARG A C 1
ATOM 658 O O . ARG A 1 94 ? 3.137 10.907 -1.404 1.00 57.25 94 ARG A O 1
ATOM 665 N N . PRO A 1 95 ? 4.712 12.512 -1.242 1.00 53.94 95 PRO A N 1
ATOM 666 C CA . PRO A 1 95 ? 5.155 12.052 0.062 1.00 53.94 95 PRO A CA 1
ATOM 667 C C . PRO A 1 95 ? 3.977 12.145 1.035 1.00 53.94 95 PRO A C 1
ATOM 669 O O . PRO A 1 95 ? 3.321 13.186 1.135 1.00 53.94 95 PRO A O 1
ATOM 672 N N . ILE A 1 96 ? 3.702 11.041 1.726 1.00 55.56 96 ILE A N 1
ATOM 673 C CA . ILE A 1 96 ? 2.813 11.028 2.882 1.00 55.56 96 ILE A CA 1
ATOM 674 C C . ILE A 1 96 ? 3.485 11.881 3.965 1.00 55.56 96 ILE A C 1
ATOM 676 O O . ILE A 1 96 ? 4.535 11.512 4.466 1.00 55.56 96 ILE A O 1
ATOM 680 N N . GLY A 1 97 ? 2.951 13.081 4.211 1.00 54.75 97 GLY A N 1
ATOM 681 C CA . GLY A 1 97 ? 3.267 13.950 5.354 1.00 54.75 97 GLY A CA 1
ATOM 682 C C . GLY A 1 97 ? 4.746 14.090 5.748 1.00 54.75 97 GLY A C 1
ATOM 683 O O . GLY A 1 97 ? 5.240 13.330 6.564 1.00 54.75 97 GLY A O 1
ATOM 684 N N . CYS A 1 98 ? 5.423 15.122 5.236 1.00 43.59 98 CYS A N 1
ATOM 685 C CA . CYS A 1 98 ? 6.616 15.709 5.884 1.00 43.59 98 CYS A CA 1
ATOM 686 C C . CYS A 1 98 ? 6.973 17.101 5.325 1.00 43.59 98 CYS A C 1
ATOM 688 O O . CYS A 1 98 ? 7.703 17.858 5.950 1.00 43.59 98 CYS A O 1
ATOM 690 N N . ALA A 1 99 ? 6.422 17.487 4.168 1.00 44.22 99 ALA A N 1
ATOM 691 C CA . ALA A 1 99 ? 6.760 18.751 3.508 1.00 44.22 99 ALA A CA 1
ATOM 692 C C . ALA A 1 99 ? 6.222 20.029 4.197 1.00 44.22 99 ALA A C 1
ATOM 694 O O . ALA A 1 99 ? 6.550 21.116 3.743 1.00 44.22 99 ALA A O 1
ATOM 695 N N . SER A 1 100 ? 5.419 19.926 5.265 1.00 45.72 100 SER A N 1
ATOM 696 C CA . SER A 1 100 ? 4.836 21.094 5.958 1.00 45.72 100 SER A CA 1
ATOM 697 C C . SER A 1 100 ? 5.431 21.368 7.346 1.00 45.72 100 SER A C 1
ATOM 699 O O . SER A 1 100 ? 5.018 22.327 7.989 1.00 45.72 100 SER A O 1
ATOM 701 N N . LEU A 1 101 ? 6.391 20.565 7.827 1.00 46.56 101 LEU A N 1
ATOM 702 C CA . LEU A 1 101 ? 6.964 20.749 9.172 1.00 46.56 101 LEU A CA 1
ATOM 703 C C . LEU A 1 101 ? 7.986 21.907 9.249 1.00 46.56 101 LEU A C 1
ATOM 705 O O . LEU A 1 101 ? 8.450 22.239 10.330 1.00 46.56 101 LEU A O 1
ATOM 709 N N . MET A 1 102 ? 8.345 22.537 8.124 1.00 42.19 102 MET A N 1
ATOM 710 C CA . MET A 1 102 ? 9.279 23.678 8.099 1.00 42.19 102 MET A CA 1
ATOM 711 C C . MET A 1 102 ? 8.606 25.058 8.218 1.00 42.19 102 MET A C 1
ATOM 713 O O . MET A 1 102 ? 9.314 26.056 8.193 1.00 42.19 102 MET A O 1
ATOM 717 N N . ASP A 1 103 ? 7.280 25.120 8.389 1.00 50.25 103 ASP 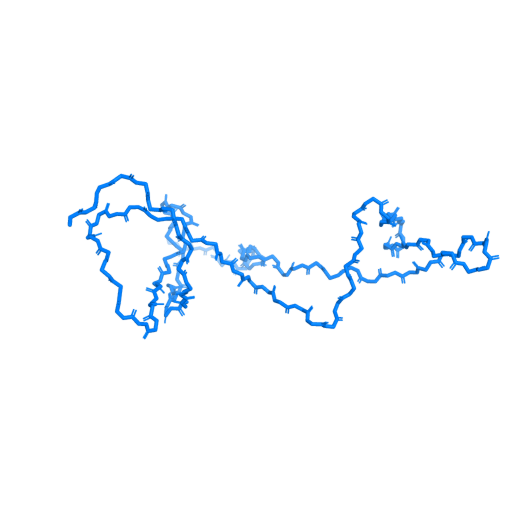A N 1
ATOM 718 C CA . ASP A 1 103 ? 6.524 26.374 8.592 1.00 50.25 103 ASP A CA 1
ATOM 719 C C . ASP A 1 103 ? 5.913 26.477 10.011 1.00 50.25 103 ASP A C 1
ATOM 721 O O . ASP A 1 103 ? 4.969 27.229 10.250 1.00 50.25 103 ASP A O 1
ATOM 725 N N . TRP A 1 104 ? 6.418 25.690 10.973 1.00 46.41 104 TRP A N 1
ATOM 726 C CA . TRP A 1 104 ? 6.001 25.789 12.377 1.00 46.41 104 TRP A CA 1
ATOM 727 C C . TRP A 1 104 ? 6.616 27.050 13.012 1.00 46.41 104 TRP A C 1
ATOM 729 O O . TRP A 1 104 ? 7.847 27.169 13.031 1.00 46.41 104 TRP A O 1
ATOM 739 N N . PRO A 1 105 ? 5.814 28.010 13.517 1.00 49.66 105 PRO A N 1
ATOM 740 C CA . PRO A 1 105 ? 6.356 29.159 14.233 1.00 49.66 105 PRO A CA 1
ATOM 741 C C . PRO A 1 105 ? 7.021 28.683 15.533 1.00 49.66 105 PRO A C 1
ATOM 743 O O . PRO A 1 105 ? 6.506 27.762 16.164 1.00 49.66 105 PRO A O 1
ATOM 746 N N . PRO A 1 106 ? 8.136 29.290 15.978 1.00 53.06 106 PRO A N 1
ATOM 747 C CA . PRO A 1 106 ? 8.701 28.947 17.274 1.00 53.06 106 PRO A CA 1
ATOM 748 C C . PRO A 1 106 ? 7.672 29.268 18.361 1.00 53.06 106 PRO A C 1
ATOM 750 O O . PRO A 1 106 ? 7.262 30.426 18.503 1.00 53.06 106 PRO A O 1
ATOM 753 N N . GLU A 1 107 ? 7.250 28.258 19.128 1.00 60.84 107 GLU A N 1
ATOM 754 C CA . GLU A 1 107 ? 6.514 28.500 20.362 1.00 60.84 107 GLU A CA 1
ATOM 755 C C . GLU A 1 107 ? 7.361 29.402 21.264 1.00 60.84 107 GLU A C 1
ATOM 757 O O . GLU A 1 107 ? 8.406 29.025 21.788 1.00 60.84 107 GLU A O 1
ATOM 762 N N . THR A 1 108 ? 6.930 30.652 21.387 1.00 54.41 108 THR A N 1
ATOM 763 C CA . THR A 1 108 ? 7.459 31.572 22.384 1.00 54.41 108 THR A CA 1
ATOM 764 C C . THR A 1 108 ? 6.570 31.414 23.606 1.00 54.41 108 THR A C 1
ATOM 766 O O . THR A 1 108 ? 5.398 31.793 23.567 1.00 54.41 108 THR A O 1
ATOM 769 N N . GLY A 1 109 ? 7.123 30.812 24.655 1.00 42.16 109 GLY A N 1
ATOM 770 C CA . GLY A 1 109 ? 6.540 30.683 25.986 1.00 42.16 109 GLY A CA 1
ATOM 771 C C . GLY A 1 109 ? 7.652 30.684 27.015 1.00 42.16 109 GLY A C 1
ATOM 772 O O . GLY A 1 109 ? 8.465 29.738 26.966 1.00 42.16 109 GLY A O 1
#

Sequence (109 aa):
MLPTGMGGTLAARIAWLAPEVDPSTGGLLARIAFDTPVALPPGLSVTANIVVEESADALTVPRSALIGGATGRTVFIDIGGFAARRAVTVKSGRPIGCASLMDWPPETG

Secondary structure (DSSP, 8-state):
---S--------EEEEEEEEEETTTTEEEEEEE-SS-----TT------------TT-----GGG-EEETTEEEEEEEETTEEEEEEE---PPPPSS-TTGGGPPP---

Radius of gyration: 22.29 Å; chains: 1; bounding box: 42×53×62 Å

Foldseek 3Di:
DDDDDPPDDADWDFPDWDPDQDPVVSDIDTDIDHPDDDDDDPPDDDDDDDDPDDDPPDDDDDPVQWDDDPVGTWGWDDDPNDTDIDHDDDDDDDPDDDVPPVPDDPPDD